Protein AF-A0AAV0WJJ7-F1 (afdb_monomer)

Radius of gyration: 44.31 Å; Cα contacts (8 Å, |Δi|>4): 10; chains: 1; bounding box: 88×54×139 Å

Solvent-accessible surface area (backbone atoms only — not comparable to full-atom values): 9069 Å² total; per-residue (Å²): 137,91,83,83,89,85,88,83,88,81,84,82,92,77,86,81,92,71,95,78,68,85,64,61,61,53,56,56,49,50,53,55,48,53,52,49,50,52,49,51,50,50,51,49,54,49,51,53,57,52,68,68,51,69,77,79,46,76,64,52,55,51,50,51,52,52,53,54,54,48,72,73,42,56,73,70,58,30,54,55,50,52,48,53,52,50,52,53,53,50,33,48,76,72,67,69,62,52,97,83,69,76,87,82,78,83,75,76,74,63,91,81,60,80,82,75,81,80,78,80,83,80,84,79,85,83,85,80,86,83,84,81,90,131

Organism: NCBI:txid13131

pLDDT: mean 73.52, std 21.14, range [35.41, 97.62]

Sequence (134 aa):
MNFKKNLILFLPCLITNSSLTKNNDRKRKNYSQEMNNKADEVLTLVGEKLKFSNPEDTHDVTGKNIAGKLRTLDPMMRIYAEKIINDALFESQLGTLNKYARIEIPQIPDQNAPKSAVNYNSITSEKNTHSTKR

Secondary structure (DSSP, 8-state):
---------------------TTHHHHHHHHHHHHHHHHHHHHHHHHHHHHTS-PPPHHHHHHHHHHHHHHHS-HHHHHHHHHHHHHHHHHHHTT---TT-----PPPPPTTS-------TT------------

Structure (mmCIF, N/CA/C/O backbone):
data_AF-A0AAV0WJJ7-F1
#
_entry.id   AF-A0AAV0WJJ7-F1
#
loop_
_atom_site.group_PDB
_atom_site.id
_atom_site.type_symbol
_atom_site.label_atom_id
_atom_site.label_alt_id
_atom_site.label_comp_id
_atom_site.label_asym_id
_atom_site.label_entity_id
_atom_site.label_seq_id
_atom_site.pdbx_PDB_ins_code
_atom_site.Cartn_x
_atom_site.Cartn_y
_atom_site.Cartn_z
_atom_site.occupancy
_atom_site.B_iso_or_equiv
_atom_site.auth_seq_id
_atom_site.auth_comp_id
_atom_site.auth_asym_id
_atom_site.auth_atom_id
_atom_site.pdbx_PDB_model_num
ATOM 1 N N . MET A 1 1 ? -40.596 -39.106 84.496 1.00 39.53 1 MET A N 1
ATOM 2 C CA . MET A 1 1 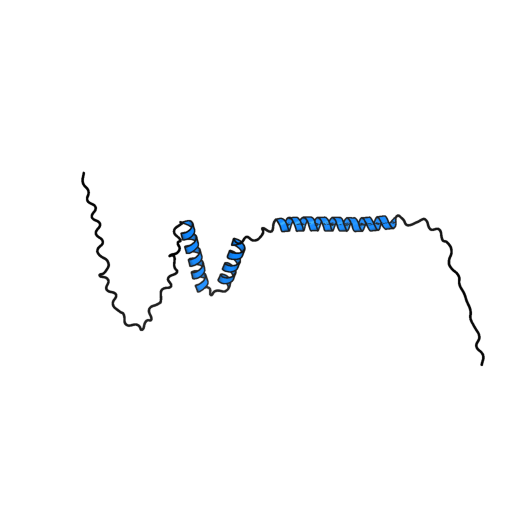? -39.721 -37.975 84.116 1.00 39.53 1 MET A CA 1
ATOM 3 C C . MET A 1 1 ? -40.600 -36.792 83.736 1.00 39.53 1 MET A C 1
ATOM 5 O O . MET A 1 1 ? -41.511 -36.954 82.940 1.00 39.53 1 MET A O 1
ATOM 9 N N . ASN A 1 2 ? -40.387 -35.653 84.397 1.00 37.41 2 ASN A N 1
ATOM 10 C CA . ASN A 1 2 ? -41.020 -34.357 84.131 1.00 37.41 2 ASN A CA 1
ATOM 11 C C . ASN A 1 2 ? -40.369 -33.673 82.917 1.00 37.41 2 ASN A C 1
ATOM 13 O O . ASN A 1 2 ? -39.163 -33.815 82.780 1.00 37.41 2 ASN A O 1
ATOM 17 N N . PHE A 1 3 ? -41.148 -32.907 82.137 1.00 39.41 3 PHE A N 1
ATOM 18 C CA . PHE A 1 3 ? -40.858 -31.582 81.523 1.00 39.41 3 PHE A CA 1
ATOM 19 C C . PHE A 1 3 ? -41.978 -31.296 80.491 1.00 39.41 3 PHE A C 1
ATOM 21 O O . PHE A 1 3 ? -41.998 -31.891 79.426 1.00 39.41 3 PHE A O 1
ATOM 28 N N . LYS A 1 4 ? -43.118 -30.676 80.834 1.00 42.25 4 LYS A N 1
ATOM 29 C CA . LYS A 1 4 ? -43.424 -29.230 80.949 1.00 42.25 4 LYS A CA 1
ATOM 30 C C . LYS A 1 4 ? -42.932 -28.339 79.7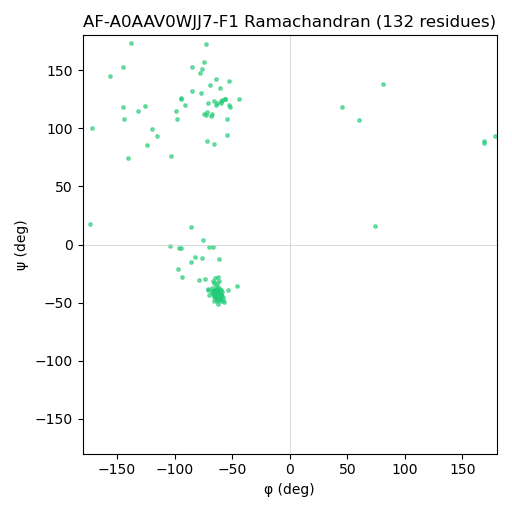84 1.00 42.25 4 LYS A C 1
ATOM 32 O O . LYS A 1 4 ? -41.742 -28.070 79.718 1.00 42.25 4 LYS A O 1
ATOM 37 N N . LYS A 1 5 ? -43.931 -27.713 79.115 1.00 47.22 5 LYS A N 1
ATOM 38 C CA . LYS A 1 5 ? -43.998 -26.303 78.629 1.00 47.22 5 LYS A CA 1
ATOM 39 C C . LYS A 1 5 ? -43.266 -26.010 77.294 1.00 47.22 5 LYS A C 1
ATOM 41 O O . LYS A 1 5 ? -42.173 -26.502 77.102 1.00 47.22 5 LYS A O 1
ATOM 46 N N . ASN A 1 6 ? -43.759 -25.234 76.319 1.00 42.12 6 ASN A N 1
ATOM 47 C CA . ASN A 1 6 ? -44.725 -24.128 76.300 1.00 42.12 6 ASN A CA 1
ATOM 48 C C . ASN A 1 6 ? -45.379 -23.960 74.910 1.00 42.12 6 ASN A C 1
ATOM 50 O O . ASN A 1 6 ? -44.725 -24.086 73.880 1.00 42.12 6 ASN A O 1
ATOM 54 N N . LEU A 1 7 ? -46.653 -23.570 74.938 1.00 44.75 7 LEU A N 1
ATOM 55 C CA . LEU A 1 7 ? -47.478 -23.047 73.852 1.00 44.75 7 LEU A CA 1
ATOM 56 C C . LEU A 1 7 ? -47.421 -21.512 73.894 1.00 44.75 7 LEU A C 1
ATOM 58 O O . LEU A 1 7 ? -47.772 -20.973 74.939 1.00 44.75 7 LEU A O 1
ATOM 62 N N . ILE A 1 8 ? -47.075 -20.820 72.801 1.00 47.16 8 ILE A N 1
ATOM 63 C CA . ILE A 1 8 ? -47.541 -19.442 72.543 1.00 47.16 8 ILE A CA 1
ATOM 64 C C . ILE A 1 8 ? -47.787 -19.269 71.035 1.00 47.16 8 ILE A C 1
ATOM 66 O O . ILE A 1 8 ? -46.860 -19.198 70.232 1.00 47.16 8 ILE A O 1
ATOM 70 N N . LEU A 1 9 ? -49.073 -19.201 70.688 1.00 42.28 9 LEU A N 1
ATOM 71 C CA . LEU A 1 9 ? -49.622 -18.641 69.455 1.00 42.28 9 LEU A CA 1
ATOM 72 C C . LEU A 1 9 ? -49.442 -17.115 69.461 1.00 42.28 9 LEU A C 1
ATOM 74 O O . LEU A 1 9 ? -49.780 -16.483 70.458 1.00 42.28 9 LEU A O 1
ATOM 78 N N . PHE A 1 10 ? -49.034 -16.518 68.340 1.00 41.00 10 PHE A N 1
ATOM 79 C CA . PHE A 1 10 ? -49.335 -15.111 68.054 1.00 41.00 10 PHE A CA 1
ATOM 80 C C . PHE A 1 10 ? -49.879 -14.963 66.629 1.00 41.00 10 PHE A C 1
ATOM 82 O O . PHE A 1 10 ? -49.209 -15.262 65.643 1.00 41.00 10 PHE A O 1
ATOM 89 N N . LEU A 1 11 ? -51.142 -14.539 66.584 1.00 42.03 11 LEU A N 1
ATOM 90 C CA . LEU A 1 11 ? -51.926 -14.106 65.428 1.00 42.03 11 LEU A CA 1
ATOM 91 C C . LEU A 1 11 ? -51.463 -12.706 64.925 1.00 42.03 11 LEU A C 1
ATOM 93 O O . LEU A 1 11 ? -50.627 -12.074 65.572 1.00 42.03 11 LEU A O 1
ATOM 97 N N . PRO A 1 12 ? -51.971 -12.224 63.770 1.00 49.00 12 PRO A N 1
ATOM 98 C CA . PRO A 1 12 ? -51.300 -11.286 62.873 1.00 49.00 12 PRO A CA 1
ATOM 99 C C . PRO A 1 12 ? -51.471 -9.812 63.263 1.00 49.00 12 PRO A C 1
ATOM 101 O O . PRO A 1 12 ? -52.476 -9.404 63.842 1.00 49.00 12 PRO A O 1
ATOM 104 N N . CYS A 1 13 ? -50.491 -8.997 62.869 1.00 35.41 13 CYS A N 1
ATOM 105 C CA . CYS A 1 13 ? -50.529 -7.546 63.005 1.00 35.41 13 CYS A CA 1
ATOM 106 C C . CYS A 1 13 ? -51.515 -6.939 61.989 1.00 35.41 13 CYS A C 1
ATOM 108 O O . CYS A 1 13 ? -51.282 -6.973 60.780 1.00 35.41 13 CYS A O 1
ATOM 110 N N . LEU A 1 14 ? -52.619 -6.391 62.498 1.00 41.62 14 LEU A N 1
ATOM 111 C CA . LEU A 1 14 ? -53.530 -5.499 61.786 1.00 41.62 14 LEU A CA 1
ATOM 112 C C . LEU A 1 14 ? -53.013 -4.052 61.870 1.00 41.62 14 LEU A C 1
ATOM 114 O O . LEU A 1 14 ? -52.739 -3.554 62.955 1.00 41.62 14 LEU A O 1
ATOM 118 N N . ILE A 1 15 ? -52.998 -3.397 60.705 1.00 47.59 15 ILE A N 1
ATOM 119 C CA . ILE A 1 15 ? -53.230 -1.961 60.462 1.00 47.59 15 ILE A CA 1
ATOM 120 C C . ILE A 1 15 ? -52.271 -0.975 61.153 1.00 47.59 15 ILE A C 1
ATOM 122 O O . ILE A 1 15 ? -52.448 -0.597 62.307 1.00 47.59 15 ILE A O 1
ATOM 126 N N . THR A 1 16 ? -51.382 -0.375 60.355 1.00 42.22 16 THR A N 1
ATOM 127 C CA . THR A 1 16 ? -50.951 1.013 60.574 1.00 42.22 16 THR A CA 1
ATOM 128 C C . THR A 1 16 ? -51.161 1.834 59.304 1.00 42.22 16 THR A C 1
ATOM 130 O O . THR A 1 16 ? -50.625 1.551 58.234 1.00 42.22 16 THR A O 1
ATOM 133 N N . ASN A 1 17 ? -51.991 2.867 59.435 1.00 50.66 17 ASN A N 1
ATOM 134 C CA . ASN A 1 17 ? -52.065 3.971 58.492 1.00 50.66 17 ASN A CA 1
ATOM 135 C C . ASN A 1 17 ? -50.718 4.706 58.506 1.00 50.66 17 ASN A C 1
ATOM 137 O O . ASN A 1 17 ? -50.325 5.245 59.538 1.00 50.66 17 ASN A O 1
ATOM 141 N N . SER A 1 18 ? -50.026 4.768 57.372 1.00 48.69 18 SER A N 1
ATOM 142 C CA . SER A 1 18 ? -48.912 5.702 57.173 1.00 48.69 18 SER A CA 1
ATOM 143 C C . SER A 1 18 ? -48.951 6.273 55.757 1.00 48.69 18 SER A C 1
ATOM 145 O O . SER A 1 18 ? -48.185 5.954 54.851 1.00 48.69 18 SER A O 1
ATOM 147 N N . SER A 1 19 ? -49.893 7.186 55.557 1.00 49.69 19 SER A N 1
ATOM 148 C CA . SER A 1 19 ? -49.827 8.174 54.491 1.00 49.69 19 SER A CA 1
ATOM 149 C C . SER A 1 19 ? -48.650 9.117 54.758 1.00 49.69 19 SER A C 1
ATOM 151 O O . SER A 1 19 ? -48.864 10.128 55.407 1.00 49.69 19 SER A O 1
ATOM 153 N N . LEU A 1 20 ? -47.427 8.783 54.324 1.00 51.59 20 LEU A N 1
ATOM 154 C CA . LEU A 1 20 ? -46.267 9.693 54.219 1.00 51.59 20 LEU A CA 1
ATOM 155 C C . LEU A 1 20 ? -45.039 8.912 53.709 1.00 51.59 20 LEU A C 1
ATOM 157 O O . LEU A 1 20 ? -44.327 8.354 54.524 1.00 51.59 20 LEU A O 1
ATOM 161 N N . THR A 1 21 ? -44.775 8.889 52.393 1.00 50.56 21 THR A N 1
ATOM 162 C CA . THR A 1 21 ? -43.415 8.715 51.793 1.00 50.56 21 THR A CA 1
ATOM 163 C C . THR A 1 21 ? -43.371 8.879 50.256 1.00 50.56 21 THR A C 1
ATOM 165 O O . THR A 1 21 ? -42.373 8.549 49.633 1.00 50.56 21 THR A O 1
ATOM 168 N N . LYS A 1 22 ? -44.363 9.478 49.577 1.00 49.59 22 LYS A N 1
ATOM 169 C CA . LYS A 1 22 ? -44.319 9.630 48.095 1.00 49.59 22 LYS A CA 1
ATOM 170 C C . LYS A 1 22 ? -43.271 10.630 47.555 1.00 49.59 22 LYS A C 1
ATOM 172 O O . LYS A 1 22 ? -43.146 10.788 46.341 1.00 49.59 22 LYS A O 1
ATOM 177 N N . ASN A 1 23 ? -42.521 11.312 48.426 1.00 53.56 23 ASN A N 1
ATOM 178 C CA . ASN A 1 23 ? -41.580 12.370 48.035 1.00 53.56 23 ASN A CA 1
ATOM 179 C C . ASN A 1 23 ? -40.140 11.867 47.817 1.00 53.56 23 ASN A C 1
ATOM 181 O O . ASN A 1 23 ? -39.423 12.428 46.988 1.00 53.56 23 ASN A O 1
ATOM 185 N N . ASN A 1 24 ? -39.727 10.785 48.488 1.00 54.19 24 ASN A N 1
ATOM 186 C CA . ASN A 1 24 ? -38.359 10.259 48.374 1.00 54.19 24 ASN A CA 1
ATOM 187 C C . ASN A 1 24 ? -38.144 9.435 47.092 1.00 54.19 24 ASN A C 1
ATOM 189 O O . ASN A 1 24 ? -37.063 9.493 46.504 1.00 54.19 24 ASN A O 1
ATOM 193 N N . ASP A 1 25 ? -39.187 8.772 46.585 1.00 55.72 25 ASP A N 1
ATOM 194 C CA . ASP A 1 25 ? -39.128 8.028 45.317 1.00 55.72 25 ASP A CA 1
ATOM 195 C C . ASP A 1 25 ? -38.918 8.943 44.105 1.00 55.72 25 ASP A C 1
ATOM 197 O O . ASP A 1 25 ? -38.224 8.582 43.154 1.00 55.72 25 ASP A O 1
ATOM 201 N N . ARG A 1 26 ? -39.468 10.164 44.152 1.00 57.47 26 ARG A N 1
ATOM 202 C CA . ARG A 1 26 ? -39.276 11.175 43.100 1.00 57.47 26 ARG A CA 1
ATOM 203 C C . ARG A 1 26 ? -37.827 11.653 43.055 1.00 57.47 26 ARG A C 1
ATOM 205 O O . ARG A 1 26 ? -37.248 11.744 41.981 1.00 57.47 26 ARG A O 1
ATOM 212 N N . LYS A 1 27 ? -37.209 11.880 44.220 1.00 56.47 27 LYS A N 1
ATOM 213 C CA . LYS A 1 27 ? -35.811 12.327 44.318 1.00 56.47 27 LYS A CA 1
ATOM 214 C C . LYS A 1 27 ? -34.833 11.269 43.787 1.00 56.47 27 LYS A C 1
ATOM 216 O O . LYS A 1 27 ? -33.888 11.610 43.082 1.00 56.47 27 LYS A O 1
ATOM 221 N N . ARG A 1 28 ? -35.102 9.985 44.062 1.00 58.81 28 ARG A N 1
ATOM 222 C CA . ARG A 1 28 ? -34.303 8.849 43.567 1.00 58.81 28 ARG A CA 1
ATOM 223 C C . ARG A 1 28 ? -34.484 8.611 42.060 1.00 58.81 28 ARG A C 1
ATOM 225 O O . ARG A 1 28 ? -33.500 8.340 41.376 1.00 58.81 28 ARG A O 1
ATOM 232 N N . LYS A 1 29 ? -35.704 8.780 41.530 1.00 61.50 29 LYS A N 1
ATOM 233 C CA . LYS A 1 29 ? -35.968 8.754 40.078 1.00 61.50 29 LYS A CA 1
ATOM 234 C C . LYS A 1 29 ? -35.240 9.874 39.333 1.00 61.50 29 LYS A C 1
ATOM 236 O O . LYS A 1 29 ? -34.630 9.604 38.308 1.00 61.50 29 LYS A O 1
ATOM 241 N N . ASN A 1 30 ? -35.238 11.089 39.876 1.00 67.44 30 ASN A N 1
ATOM 242 C CA . ASN A 1 30 ? -34.619 12.243 39.218 1.00 67.44 30 ASN A CA 1
ATOM 243 C C . ASN A 1 30 ? -33.091 12.110 39.104 1.00 67.44 30 ASN A C 1
ATOM 245 O O . ASN A 1 30 ? -32.536 12.411 38.054 1.00 67.44 30 ASN A O 1
ATOM 249 N N . TYR A 1 31 ? -32.418 11.601 40.142 1.00 72.38 31 TYR A N 1
ATOM 250 C CA . TYR A 1 31 ? -30.969 11.360 40.098 1.00 72.38 31 TYR A CA 1
ATOM 251 C C . TYR A 1 31 ? -30.592 10.265 39.093 1.00 72.38 31 TYR A C 1
ATOM 253 O O . TYR A 1 31 ? -29.646 10.412 38.325 1.00 72.38 31 TYR A O 1
ATOM 261 N N . SER A 1 32 ? -31.369 9.176 39.059 1.00 74.75 32 SER A N 1
ATOM 262 C CA . SER A 1 32 ? -31.204 8.128 38.047 1.00 74.75 32 SER A CA 1
ATOM 263 C C . SER A 1 32 ? -31.391 8.678 36.634 1.00 74.75 32 SER A C 1
ATOM 265 O O . SER A 1 32 ? -30.661 8.288 35.732 1.00 74.75 32 SER A O 1
ATOM 267 N N . GLN A 1 33 ? -32.350 9.581 36.440 1.00 79.38 33 GLN A N 1
ATOM 268 C CA . GLN A 1 33 ? -32.634 10.179 35.143 1.00 79.38 33 GLN A CA 1
ATOM 269 C C . GLN A 1 33 ? -31.534 11.150 34.701 1.00 79.38 33 GLN A C 1
ATOM 271 O O . GLN A 1 33 ? -31.134 11.121 33.546 1.00 79.38 33 GLN A O 1
ATOM 276 N N . GLU A 1 34 ? -30.975 11.941 35.617 1.00 80.25 34 GLU A N 1
ATOM 277 C CA . GLU A 1 34 ? -29.829 12.808 35.323 1.00 80.25 34 GLU A CA 1
ATOM 278 C C . GLU A 1 34 ? -28.582 12.004 34.922 1.00 80.25 34 GLU A C 1
ATOM 280 O O . GLU A 1 34 ? -27.872 12.382 33.993 1.00 80.25 34 GLU A O 1
ATOM 285 N N . MET A 1 35 ? -28.330 10.867 35.578 1.00 78.50 35 MET A N 1
ATOM 286 C CA . MET A 1 35 ? -27.233 9.971 35.200 1.00 78.50 35 MET A CA 1
ATOM 287 C C . MET A 1 35 ? -27.461 9.307 33.841 1.00 78.50 35 MET A C 1
ATOM 289 O O . MET A 1 35 ? -26.515 9.188 33.067 1.00 78.50 35 MET A O 1
ATOM 293 N N . ASN A 1 36 ? -28.703 8.933 33.523 1.00 82.94 36 ASN A N 1
ATOM 294 C CA . ASN A 1 36 ? -29.051 8.416 32.200 1.00 82.94 36 ASN A CA 1
ATOM 295 C C . ASN A 1 36 ? -28.865 9.484 31.114 1.00 82.94 36 ASN A C 1
ATOM 297 O O . ASN A 1 36 ? -28.313 9.179 30.068 1.00 82.94 36 ASN A O 1
ATOM 301 N N . ASN A 1 37 ? -29.221 10.744 31.386 1.00 87.00 37 ASN A N 1
ATOM 302 C CA . ASN A 1 37 ? -29.005 11.845 30.443 1.00 87.00 37 ASN A CA 1
ATOM 303 C C . ASN A 1 37 ? -27.510 12.081 30.172 1.00 87.00 37 ASN A C 1
ATOM 305 O O . ASN A 1 37 ? -27.119 12.295 29.029 1.00 87.00 37 ASN A O 1
ATOM 309 N N . LYS A 1 38 ? -26.665 12.001 31.210 1.00 90.94 38 LYS A N 1
ATOM 310 C CA . LYS A 1 38 ? -25.200 12.090 31.063 1.00 90.94 38 LYS A CA 1
ATOM 311 C C . LYS A 1 38 ? -24.639 10.904 30.280 1.00 90.94 38 LYS A C 1
ATOM 313 O O . LYS A 1 38 ? -23.733 11.074 29.472 1.00 90.94 38 LYS A O 1
ATOM 318 N N . ALA A 1 39 ? -25.168 9.703 30.509 1.00 91.94 39 ALA A N 1
ATOM 319 C CA . ALA A 1 39 ? -24.789 8.526 29.739 1.00 91.94 39 ALA A CA 1
ATOM 320 C C . ALA A 1 39 ? -25.195 8.668 28.263 1.00 91.94 39 ALA A C 1
ATOM 322 O O . ALA A 1 39 ? -24.372 8.401 27.394 1.00 91.94 39 ALA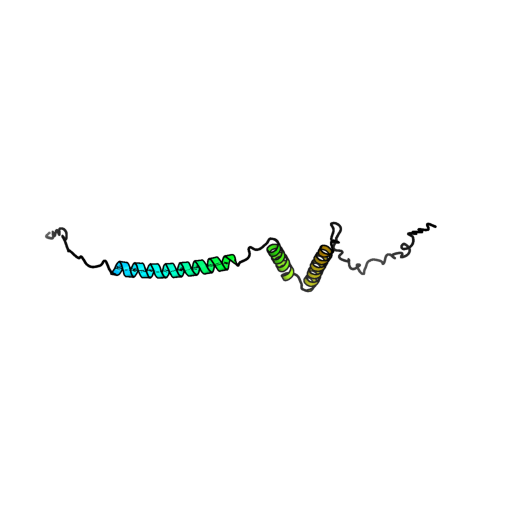 A O 1
ATOM 323 N N . ASP A 1 40 ? -26.404 9.155 27.977 1.00 92.12 40 ASP A N 1
ATOM 324 C CA . ASP A 1 40 ? -26.888 9.413 26.615 1.00 92.12 40 ASP A CA 1
ATOM 325 C C . ASP A 1 40 ? -26.066 10.489 25.898 1.00 92.12 40 ASP A C 1
ATOM 327 O O . ASP A 1 40 ? -25.763 10.347 24.714 1.00 92.12 40 ASP A O 1
ATOM 331 N N . GLU A 1 41 ? -25.638 11.537 26.604 1.00 93.06 41 GLU A N 1
ATOM 332 C CA . GLU A 1 41 ? -24.728 12.553 26.069 1.00 93.06 41 GLU A CA 1
ATOM 333 C C . GLU A 1 41 ? -23.379 11.935 25.671 1.00 93.06 41 GLU A C 1
ATOM 335 O O . GLU A 1 41 ? -22.898 12.136 24.554 1.00 93.06 41 GLU A O 1
ATOM 340 N N . VAL A 1 42 ? -22.795 11.107 26.544 1.00 94.31 42 VAL A N 1
ATOM 341 C CA . VAL A 1 42 ? -21.548 10.387 26.247 1.00 94.31 42 VAL A CA 1
ATOM 342 C C . VAL A 1 42 ? -21.736 9.422 25.077 1.00 94.31 42 VAL A C 1
ATOM 344 O O . VAL A 1 42 ? -20.887 9.373 24.189 1.00 94.31 42 VAL A O 1
ATOM 347 N N . LEU A 1 43 ? -22.842 8.677 25.033 1.00 93.19 43 LEU A N 1
ATOM 348 C CA . LEU A 1 43 ? -23.155 7.766 23.930 1.00 93.19 43 LEU A CA 1
ATOM 349 C C . LEU A 1 43 ? -23.326 8.519 22.609 1.00 93.19 43 LEU A C 1
ATOM 351 O O . LEU A 1 43 ? -22.874 8.035 21.571 1.00 93.19 43 LEU A O 1
ATOM 355 N N . THR A 1 44 ? -23.911 9.715 22.649 1.00 91.75 44 THR A N 1
ATOM 356 C CA . THR A 1 44 ? -24.054 10.590 21.481 1.00 91.75 44 THR A CA 1
ATOM 357 C C . THR A 1 44 ? -22.688 11.065 20.992 1.00 91.75 44 THR A C 1
ATOM 359 O O . THR A 1 44 ? -22.370 10.884 19.819 1.00 91.75 44 THR A O 1
ATOM 362 N N . LEU A 1 45 ? -21.829 11.559 21.890 1.00 91.00 45 LEU A N 1
ATOM 363 C CA . LEU A 1 45 ? -20.464 11.991 21.564 1.00 91.00 45 LEU A CA 1
ATOM 364 C C . LEU A 1 45 ? -19.595 10.847 21.020 1.00 91.00 45 LEU A C 1
ATOM 366 O O . LEU A 1 45 ? -18.841 11.030 20.062 1.00 91.00 45 LEU A O 1
ATOM 370 N N . VAL A 1 46 ? -19.699 9.651 21.607 1.00 88.69 46 VAL A N 1
ATOM 371 C CA . VAL A 1 46 ? -19.006 8.449 21.121 1.00 88.69 46 VAL A CA 1
ATOM 372 C C . VAL A 1 46 ? -19.545 8.052 19.749 1.00 88.69 46 VAL A C 1
ATOM 374 O O . VAL A 1 46 ? -18.757 7.800 18.841 1.00 88.69 46 VAL A O 1
ATOM 377 N N . GLY A 1 47 ? -20.866 8.053 19.564 1.00 86.25 47 GLY A N 1
ATOM 378 C CA . GLY A 1 47 ? -21.506 7.768 18.283 1.00 86.25 47 GLY A CA 1
ATOM 379 C C . GLY A 1 47 ? -21.078 8.739 17.183 1.00 86.25 47 GLY A C 1
ATOM 380 O O . GLY A 1 47 ? -20.766 8.311 16.075 1.00 86.25 47 GLY A O 1
ATOM 381 N N . GLU A 1 48 ? -20.998 10.035 17.481 1.00 84.69 48 GLU A N 1
ATOM 382 C CA . GLU A 1 48 ? -20.481 11.048 16.559 1.00 84.69 48 GLU A CA 1
ATOM 383 C C . GLU A 1 48 ? -19.005 10.818 16.239 1.00 84.69 48 GLU A C 1
ATOM 385 O O . GLU A 1 48 ? -18.633 10.779 15.069 1.00 84.69 48 GLU A O 1
ATOM 390 N N . LYS A 1 49 ? -18.165 10.565 17.246 1.00 82.56 49 LYS A N 1
ATOM 391 C CA . LYS A 1 49 ? -16.736 10.306 17.033 1.00 82.56 49 LYS A CA 1
ATOM 392 C C . LYS A 1 49 ? -16.470 9.048 16.205 1.00 82.56 49 LYS A C 1
ATOM 394 O O . LYS 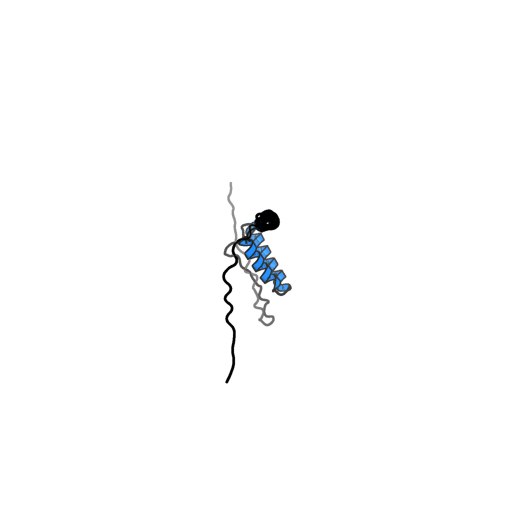A 1 49 ? -15.527 9.028 15.419 1.00 82.56 49 LYS A O 1
ATOM 399 N N . LEU A 1 50 ? -17.313 8.027 16.340 1.00 78.88 50 LEU A N 1
ATOM 400 C CA . LEU A 1 50 ? -17.238 6.807 15.538 1.00 78.88 50 LEU A CA 1
ATOM 401 C C . LEU A 1 50 ? -17.716 7.022 14.096 1.00 78.88 50 LEU A C 1
ATOM 403 O O . LEU A 1 50 ? -17.170 6.394 13.198 1.00 78.88 50 LEU A O 1
ATOM 407 N N . LYS A 1 51 ? -18.651 7.947 13.840 1.00 72.75 51 LYS A N 1
ATOM 408 C CA . LYS A 1 51 ? -19.027 8.340 12.466 1.00 72.75 51 LYS A CA 1
ATOM 409 C C . LYS A 1 51 ? -17.882 9.026 11.713 1.00 72.75 51 LYS A C 1
ATOM 411 O O . LYS A 1 51 ? -17.819 8.911 10.496 1.00 72.75 51 LYS A O 1
ATOM 416 N N . PHE A 1 52 ? -16.981 9.713 12.421 1.00 63.00 52 PHE A N 1
ATOM 417 C CA . PHE A 1 52 ? -15.769 10.305 11.835 1.00 63.00 52 PHE A CA 1
ATOM 418 C C . PHE A 1 52 ? -14.612 9.312 11.676 1.00 63.00 52 PHE A C 1
ATOM 420 O O . PHE A 1 52 ? -13.618 9.635 11.025 1.00 63.00 52 PHE A O 1
ATOM 427 N N . SER A 1 53 ? -14.714 8.109 12.251 1.00 64.88 53 SER A N 1
ATOM 428 C CA . SER A 1 53 ? -13.811 7.017 11.905 1.00 64.88 53 SER A CA 1
ATOM 429 C C . SER A 1 53 ? -14.200 6.547 10.511 1.00 64.88 53 SER A C 1
ATOM 431 O O . SER A 1 53 ? -15.066 5.685 10.374 1.00 64.88 53 SER A O 1
ATOM 433 N N . ASN A 1 54 ? -13.601 7.158 9.485 1.00 69.06 54 ASN A N 1
ATOM 434 C CA . ASN A 1 54 ? -13.776 6.741 8.098 1.00 69.06 54 ASN A CA 1
ATOM 435 C C . ASN A 1 54 ? -13.695 5.208 8.031 1.00 69.06 54 ASN A C 1
ATOM 437 O O . ASN A 1 54 ? -12.728 4.644 8.557 1.00 69.06 54 ASN A O 1
ATOM 441 N N . PRO A 1 55 ? -14.707 4.527 7.462 1.00 72.62 55 PRO A N 1
ATOM 442 C CA . PRO A 1 55 ? -14.604 3.096 7.246 1.00 72.62 55 PRO A CA 1
ATOM 443 C C . PRO A 1 55 ? -13.352 2.866 6.403 1.00 72.62 55 PRO A C 1
ATOM 445 O O . PRO A 1 55 ? -13.198 3.512 5.369 1.00 72.62 55 PRO A O 1
ATOM 448 N N . GLU A 1 56 ? -12.442 2.016 6.885 1.00 78.38 56 GLU A N 1
ATOM 449 C CA . GLU A 1 56 ? -11.231 1.677 6.135 1.00 78.38 56 GLU A CA 1
ATOM 450 C C . GLU A 1 56 ? -11.634 1.227 4.735 1.00 78.38 56 GLU A C 1
ATOM 452 O O . GLU A 1 56 ? -12.386 0.260 4.581 1.00 78.38 56 GLU A O 1
ATOM 457 N N . ASP A 1 57 ? -11.143 1.934 3.721 1.00 85.06 57 ASP A N 1
ATOM 458 C CA . ASP A 1 57 ? -11.340 1.497 2.352 1.00 85.06 57 ASP A CA 1
ATOM 459 C C . ASP A 1 57 ? -10.418 0.299 2.077 1.00 85.06 57 ASP A C 1
ATOM 461 O O . ASP A 1 57 ? -9.376 0.085 2.702 1.00 85.06 57 ASP A O 1
ATOM 465 N N . THR A 1 58 ? -10.785 -0.494 1.084 1.00 87.06 58 THR A N 1
ATOM 466 C CA . THR A 1 58 ? -9.969 -1.547 0.480 1.00 87.06 58 THR A CA 1
ATOM 467 C C . THR A 1 58 ? -8.531 -1.093 0.182 1.00 87.06 58 THR A C 1
ATOM 469 O O . THR A 1 58 ? -7.578 -1.861 0.376 1.00 87.06 58 THR A O 1
ATOM 472 N N . HIS A 1 59 ? -8.348 0.168 -0.218 1.00 88.94 59 HIS A N 1
ATOM 473 C CA . HIS A 1 59 ? -7.040 0.785 -0.430 1.00 88.94 59 HIS A CA 1
ATOM 474 C C . HIS A 1 59 ? -6.257 0.969 0.880 1.00 88.94 59 HIS A C 1
ATOM 476 O O . HIS A 1 59 ? -5.061 0.673 0.914 1.00 88.94 59 HIS A O 1
ATOM 482 N N . ASP A 1 60 ? -6.919 1.361 1.973 1.00 92.19 60 ASP A N 1
ATOM 483 C CA . ASP A 1 60 ? -6.291 1.518 3.291 1.00 92.19 60 ASP A CA 1
ATOM 484 C C . ASP A 1 60 ? -5.811 0.174 3.837 1.00 92.19 60 ASP A C 1
ATOM 486 O O . ASP A 1 60 ? -4.686 0.057 4.329 1.00 92.19 60 ASP A O 1
ATOM 490 N N . VAL A 1 61 ? -6.633 -0.870 3.695 1.00 93.88 61 VAL A N 1
ATOM 491 C CA . VAL A 1 61 ? -6.276 -2.241 4.092 1.00 93.88 61 VAL A CA 1
ATOM 492 C C . VAL A 1 61 ? -5.054 -2.725 3.307 1.00 93.88 61 VAL A C 1
ATOM 494 O O . VAL A 1 61 ? -4.109 -3.282 3.878 1.00 93.88 61 VAL A O 1
ATOM 497 N N . THR A 1 62 ? -5.030 -2.465 1.998 1.00 94.31 62 THR A N 1
ATOM 498 C CA . THR A 1 62 ? -3.902 -2.818 1.126 1.00 94.31 62 THR A CA 1
ATOM 499 C C . THR A 1 62 ? -2.635 -2.065 1.532 1.00 94.31 62 THR A C 1
ATOM 501 O O . THR A 1 62 ? -1.582 -2.683 1.716 1.00 94.31 62 THR A O 1
ATOM 504 N N . GLY A 1 63 ? -2.737 -0.752 1.757 1.00 95.06 63 GLY A N 1
ATOM 505 C CA . GLY A 1 63 ? -1.628 0.087 2.206 1.00 95.06 63 GLY A CA 1
ATOM 506 C C . GLY A 1 63 ? -1.064 -0.363 3.554 1.00 95.06 63 GLY A C 1
ATOM 507 O O . GLY A 1 63 ? 0.152 -0.495 3.704 1.00 95.06 63 GLY A O 1
ATOM 508 N N . LYS A 1 64 ? -1.931 -0.698 4.518 1.00 95.81 64 LYS A N 1
ATOM 509 C CA . LYS A 1 64 ? -1.527 -1.234 5.828 1.00 95.81 64 LYS A CA 1
ATOM 510 C C . LYS A 1 64 ? -0.775 -2.555 5.708 1.00 95.81 64 LYS A C 1
ATOM 512 O O . LYS A 1 64 ? 0.249 -2.724 6.371 1.00 95.81 64 LYS A O 1
ATOM 517 N N . ASN A 1 65 ? -1.239 -3.465 4.853 1.00 95.88 65 ASN A N 1
ATOM 518 C CA . ASN A 1 65 ? -0.572 -4.743 4.607 1.00 95.88 65 ASN A CA 1
ATOM 519 C C . ASN A 1 65 ? 0.824 -4.546 3.990 1.00 95.88 65 ASN A C 1
ATOM 521 O O . ASN A 1 65 ? 1.808 -5.096 4.487 1.00 95.88 65 ASN A O 1
ATOM 525 N N . ILE A 1 66 ? 0.931 -3.713 2.949 1.00 97.12 66 ILE A N 1
ATOM 526 C CA . ILE A 1 66 ? 2.215 -3.387 2.308 1.00 97.12 66 ILE A CA 1
ATOM 527 C C . ILE A 1 66 ? 3.172 -2.756 3.327 1.00 97.12 66 ILE A C 1
ATOM 529 O O . ILE A 1 66 ? 4.298 -3.227 3.480 1.00 97.12 66 ILE A O 1
ATOM 533 N N . ALA A 1 67 ? 2.713 -1.764 4.094 1.00 97.38 67 ALA A N 1
ATOM 534 C CA . ALA A 1 67 ? 3.513 -1.125 5.136 1.00 97.38 67 ALA A CA 1
ATOM 535 C C . ALA A 1 67 ? 3.963 -2.120 6.219 1.00 97.38 67 ALA A C 1
ATOM 537 O O . ALA A 1 67 ? 5.095 -2.051 6.694 1.00 97.38 67 ALA A O 1
ATOM 538 N N . GLY A 1 68 ? 3.101 -3.066 6.603 1.00 97.62 68 GLY A N 1
ATOM 539 C CA . GLY A 1 68 ? 3.452 -4.163 7.505 1.00 97.62 68 GLY A CA 1
ATOM 540 C C . GLY A 1 68 ? 4.620 -4.995 6.975 1.00 97.62 68 GLY A C 1
ATOM 541 O O . GLY A 1 68 ? 5.605 -5.185 7.686 1.00 97.62 68 GLY A O 1
ATOM 542 N N . LYS A 1 69 ? 4.557 -5.413 5.706 1.00 97.38 69 LYS A N 1
ATOM 543 C CA . LYS A 1 69 ? 5.625 -6.191 5.055 1.00 97.38 69 LYS A CA 1
ATOM 544 C C . LYS A 1 69 ? 6.929 -5.404 4.952 1.00 97.38 69 LYS A C 1
ATOM 546 O O . LYS A 1 69 ? 7.981 -5.927 5.315 1.00 97.38 69 LYS A O 1
ATOM 551 N N . LEU A 1 70 ? 6.870 -4.136 4.543 1.00 97.19 70 LEU A N 1
ATOM 552 C CA . LEU A 1 70 ? 8.058 -3.283 4.436 1.00 97.19 70 LEU A CA 1
ATOM 553 C C . LEU A 1 70 ? 8.782 -3.139 5.781 1.00 97.19 70 LEU A C 1
ATOM 555 O O . LEU A 1 70 ? 10.006 -3.240 5.827 1.00 97.19 70 LEU A O 1
ATOM 559 N N . ARG A 1 71 ? 8.044 -2.993 6.893 1.00 97.06 71 ARG A N 1
ATOM 560 C CA . ARG A 1 71 ? 8.626 -2.888 8.246 1.00 97.06 71 ARG A CA 1
ATOM 561 C C . ARG A 1 71 ? 9.406 -4.130 8.679 1.00 97.06 71 ARG A C 1
ATOM 563 O O . ARG A 1 71 ? 10.329 -3.992 9.476 1.00 97.06 71 ARG A O 1
ATOM 570 N N . THR A 1 72 ? 9.051 -5.308 8.167 1.00 97.19 72 THR A N 1
ATOM 571 C CA . THR A 1 72 ? 9.735 -6.572 8.492 1.00 97.19 72 THR A CA 1
ATOM 572 C C . THR A 1 72 ? 10.964 -6.861 7.631 1.00 97.19 72 THR A C 1
ATOM 574 O O . THR A 1 72 ? 11.758 -7.723 7.993 1.00 97.19 72 THR A O 1
ATOM 577 N N . LEU A 1 73 ? 11.136 -6.160 6.505 1.00 96.31 73 LEU A N 1
ATOM 578 C CA . LEU A 1 73 ? 12.271 -6.372 5.607 1.00 96.31 73 LEU A CA 1
ATOM 579 C C . LEU A 1 73 ? 13.563 -5.765 6.160 1.00 96.31 73 LEU A C 1
ATOM 581 O O . LEU A 1 73 ? 13.533 -4.731 6.841 1.00 96.31 73 LEU A O 1
ATOM 585 N N . ASP A 1 74 ? 14.683 -6.382 5.770 1.00 97.12 74 ASP A N 1
ATOM 586 C CA . ASP A 1 74 ? 16.025 -5.820 5.916 1.00 97.12 74 ASP A CA 1
ATOM 587 C C . ASP A 1 74 ? 16.084 -4.403 5.309 1.00 97.12 74 ASP A C 1
ATOM 589 O O . ASP A 1 74 ? 15.468 -4.174 4.259 1.00 97.12 74 ASP A O 1
ATOM 593 N N . PRO A 1 75 ? 16.795 -3.440 5.928 1.00 94.88 75 PRO A N 1
ATOM 594 C CA . PRO A 1 75 ? 16.815 -2.056 5.464 1.00 94.88 75 PRO A CA 1
ATOM 595 C C . PRO A 1 75 ? 17.194 -1.892 3.988 1.00 94.88 75 PRO A C 1
ATOM 597 O O . PRO A 1 75 ? 16.574 -1.086 3.296 1.00 94.88 75 PRO A O 1
ATOM 600 N N . MET A 1 76 ? 18.150 -2.674 3.476 1.00 94.06 76 MET A N 1
ATOM 601 C CA . MET A 1 76 ? 18.549 -2.574 2.068 1.00 94.06 76 MET A CA 1
ATOM 602 C C . MET A 1 76 ? 17.454 -3.103 1.144 1.00 94.06 76 MET A C 1
ATOM 604 O O . MET A 1 76 ? 17.111 -2.467 0.149 1.00 94.06 76 MET A O 1
ATOM 608 N N . MET A 1 77 ? 16.852 -4.240 1.496 1.00 95.31 77 MET A N 1
ATOM 609 C CA . MET A 1 77 ? 15.744 -4.820 0.731 1.00 95.31 77 MET A CA 1
ATOM 610 C C . MET A 1 77 ? 14.507 -3.921 0.740 1.00 95.31 77 MET A C 1
ATOM 612 O O . MET A 1 77 ? 13.813 -3.823 -0.271 1.00 95.31 77 MET A O 1
ATOM 616 N N . ARG A 1 78 ? 14.252 -3.230 1.855 1.00 97.38 78 ARG A N 1
ATOM 617 C CA . ARG A 1 78 ? 13.167 -2.255 1.980 1.00 97.38 78 ARG A CA 1
ATOM 618 C C . ARG A 1 78 ? 13.326 -1.106 0.992 1.00 97.38 78 ARG A C 1
ATOM 620 O O . ARG A 1 78 ? 12.363 -0.801 0.300 1.00 97.38 78 ARG A O 1
ATOM 627 N N . ILE A 1 79 ? 14.526 -0.532 0.878 1.00 96.19 79 ILE A N 1
ATOM 628 C CA . ILE A 1 79 ? 14.807 0.557 -0.074 1.00 96.19 79 ILE A CA 1
ATOM 629 C C . ILE A 1 79 ? 14.501 0.105 -1.508 1.00 96.19 79 ILE A C 1
ATOM 631 O O . ILE A 1 79 ? 13.839 0.821 -2.260 1.00 96.19 79 ILE A O 1
ATOM 635 N N . TYR A 1 80 ? 14.930 -1.103 -1.887 1.00 95.19 80 TYR A N 1
ATOM 636 C CA . TYR A 1 80 ? 14.636 -1.640 -3.218 1.00 95.19 80 TYR A CA 1
ATOM 637 C C . TYR A 1 80 ? 13.139 -1.895 -3.429 1.00 95.19 80 TYR A C 1
ATOM 639 O O . TYR A 1 80 ? 12.608 -1.558 -4.485 1.00 95.19 80 TYR A O 1
ATOM 647 N N . ALA A 1 81 ? 12.443 -2.449 -2.433 1.00 96.88 81 ALA A N 1
ATOM 648 C CA . ALA A 1 81 ? 11.006 -2.697 -2.510 1.00 96.88 81 ALA A CA 1
ATOM 649 C C . ALA A 1 81 ? 10.199 -1.393 -2.638 1.00 96.88 81 ALA A C 1
ATOM 651 O O . ALA A 1 81 ? 9.313 -1.304 -3.486 1.00 96.88 81 ALA A O 1
ATOM 652 N N . GLU A 1 82 ? 10.531 -0.372 -1.846 1.00 96.25 82 GLU A N 1
ATOM 653 C CA . GLU A 1 82 ? 9.911 0.956 -1.921 1.00 96.25 82 GLU A CA 1
ATOM 654 C C . GLU A 1 82 ? 10.124 1.596 -3.295 1.00 96.25 82 GLU A C 1
ATOM 656 O O . GLU A 1 82 ? 9.173 2.099 -3.891 1.00 96.25 82 GLU A O 1
ATOM 661 N N . LYS A 1 83 ? 11.341 1.504 -3.847 1.00 95.81 83 LYS A N 1
ATOM 662 C CA . LYS A 1 83 ? 11.628 1.977 -5.206 1.00 95.81 83 LYS A CA 1
ATOM 663 C C . LYS A 1 83 ? 10.748 1.285 -6.249 1.00 95.81 83 LYS A C 1
ATOM 665 O O . LYS A 1 83 ? 10.149 1.967 -7.069 1.00 95.81 83 LYS A O 1
ATOM 670 N N . ILE A 1 84 ? 10.633 -0.045 -6.203 1.00 96.50 84 ILE A N 1
ATOM 671 C CA . ILE A 1 84 ? 9.812 -0.811 -7.158 1.00 96.50 84 ILE A CA 1
ATOM 672 C C . ILE A 1 84 ? 8.336 -0.403 -7.070 1.00 96.50 84 ILE A C 1
ATOM 674 O O . ILE A 1 84 ? 7.684 -0.247 -8.100 1.00 96.50 84 ILE A O 1
ATOM 678 N N . ILE A 1 85 ? 7.808 -0.218 -5.855 1.00 96.50 85 ILE A N 1
ATOM 679 C CA . ILE A 1 85 ? 6.427 0.239 -5.651 1.00 96.50 85 ILE A CA 1
ATOM 680 C C . ILE A 1 85 ? 6.231 1.627 -6.270 1.00 96.50 85 ILE A C 1
ATOM 682 O O . ILE A 1 85 ? 5.261 1.838 -6.995 1.00 96.50 85 ILE A O 1
ATOM 686 N N . ASN A 1 86 ? 7.159 2.554 -6.027 1.00 96.94 86 ASN A N 1
ATOM 687 C CA . ASN A 1 86 ? 7.088 3.908 -6.573 1.00 96.94 86 ASN A CA 1
ATOM 688 C C . ASN A 1 86 ? 7.177 3.918 -8.103 1.00 96.94 86 ASN A C 1
ATOM 690 O O . ASN A 1 86 ? 6.359 4.574 -8.741 1.00 96.94 86 ASN A O 1
ATOM 694 N N . ASP A 1 87 ? 8.110 3.161 -8.685 1.00 96.38 87 ASP A N 1
ATOM 695 C CA . ASP A 1 87 ? 8.268 3.043 -10.138 1.00 96.38 87 ASP A CA 1
ATOM 696 C C . ASP A 1 87 ? 6.978 2.481 -10.770 1.00 96.38 87 ASP A C 1
ATOM 698 O O . ASP A 1 87 ? 6.461 3.032 -11.740 1.00 96.38 87 ASP A O 1
ATOM 702 N N . ALA A 1 88 ? 6.382 1.439 -10.177 1.00 96.50 88 ALA A N 1
ATOM 703 C CA . ALA A 1 88 ? 5.127 0.863 -10.662 1.00 96.50 88 ALA A CA 1
ATOM 704 C C . ALA A 1 88 ? 3.949 1.852 -10.587 1.00 96.50 88 ALA A C 1
ATOM 706 O O . ALA A 1 88 ? 3.146 1.933 -11.522 1.00 96.50 88 ALA A O 1
ATOM 707 N N . LEU A 1 89 ? 3.833 2.617 -9.497 1.00 96.81 89 LEU A N 1
ATOM 708 C CA . LEU A 1 89 ? 2.795 3.642 -9.354 1.00 96.81 89 LEU A CA 1
ATOM 709 C C . LEU A 1 89 ? 2.999 4.796 -10.341 1.00 96.81 89 LEU A C 1
ATOM 711 O O . LEU A 1 89 ? 2.028 5.265 -10.933 1.00 96.81 89 LEU A O 1
ATOM 715 N N . PHE A 1 90 ? 4.245 5.213 -10.560 1.00 97.62 90 PHE A N 1
ATOM 716 C CA . PHE A 1 90 ? 4.594 6.256 -11.520 1.00 97.62 90 PHE A CA 1
ATOM 717 C C . PHE A 1 90 ? 4.225 5.852 -12.955 1.00 97.62 90 PHE A C 1
ATOM 719 O O . PHE A 1 90 ? 3.475 6.564 -13.617 1.00 97.62 90 PHE A O 1
ATOM 726 N N . GLU A 1 91 ? 4.642 4.667 -13.409 1.00 96.31 91 GLU A N 1
ATOM 727 C CA . GLU A 1 91 ? 4.276 4.138 -14.735 1.00 96.31 91 GLU A CA 1
ATOM 728 C C . GLU A 1 91 ? 2.754 3.942 -14.879 1.00 96.31 91 GLU A C 1
ATOM 730 O O . GLU A 1 91 ? 2.185 4.114 -15.958 1.00 96.31 91 GLU A O 1
ATOM 735 N N . SER A 1 92 ? 2.054 3.620 -13.785 1.00 96.88 92 SER A N 1
ATOM 736 C CA . SER A 1 92 ? 0.585 3.541 -13.790 1.00 96.88 92 SER A CA 1
ATOM 737 C C . SER A 1 92 ? -0.053 4.907 -14.037 1.00 96.88 92 SER A C 1
ATOM 739 O O . SER A 1 92 ? -0.989 5.014 -14.826 1.00 96.88 92 SER A O 1
ATOM 741 N N . GLN A 1 93 ? 0.457 5.957 -13.387 1.00 96.94 93 GLN A N 1
ATOM 742 C CA . GLN A 1 93 ? -0.027 7.330 -13.561 1.00 96.94 93 GLN A CA 1
ATOM 743 C C . GLN A 1 93 ? 0.264 7.874 -14.963 1.00 96.94 93 GLN A C 1
ATOM 745 O O . GLN A 1 93 ? -0.530 8.651 -15.490 1.00 96.94 93 GLN A O 1
ATOM 750 N N . LEU A 1 94 ? 1.363 7.437 -15.583 1.00 97.00 94 LEU A N 1
ATOM 751 C CA . LEU A 1 94 ? 1.678 7.743 -16.979 1.00 97.00 94 LEU A CA 1
ATOM 752 C C . LEU A 1 94 ? 0.850 6.928 -17.988 1.00 97.00 94 LEU A C 1
ATOM 754 O O . LEU A 1 94 ? 0.857 7.245 -19.177 1.00 97.00 94 LEU A O 1
ATOM 758 N N . GLY A 1 95 ? 0.132 5.891 -17.542 1.00 95.88 95 GLY A N 1
ATOM 759 C CA . GLY A 1 95 ? -0.638 4.994 -18.409 1.00 95.88 95 GLY A CA 1
ATOM 760 C C . GLY A 1 95 ? 0.221 4.013 -19.217 1.00 95.88 95 GLY A C 1
ATOM 761 O O . GLY A 1 95 ? -0.260 3.423 -20.183 1.00 95.88 95 GLY A O 1
ATOM 762 N N . THR A 1 96 ? 1.488 3.840 -18.843 1.00 96.31 96 THR A N 1
ATOM 763 C CA . THR A 1 96 ? 2.474 2.987 -19.524 1.00 96.31 96 THR A CA 1
ATOM 764 C C . THR A 1 96 ? 2.600 1.603 -18.884 1.00 96.31 96 THR A C 1
ATOM 766 O O . THR A 1 96 ? 3.019 0.653 -19.560 1.00 96.31 96 THR A O 1
ATOM 769 N N . LEU A 1 97 ? 2.186 1.445 -17.617 1.00 96.12 97 LEU A N 1
ATOM 770 C CA . LEU A 1 97 ? 2.176 0.146 -16.943 1.00 96.12 97 LEU A CA 1
ATOM 771 C C . LEU A 1 97 ? 1.206 -0.823 -17.637 1.00 96.12 97 LEU A C 1
ATOM 773 O O . LEU A 1 97 ? 0.006 -0.576 -17.745 1.00 96.12 97 LEU A O 1
ATOM 777 N N . ASN A 1 98 ? 1.727 -1.965 -18.085 1.00 95.12 98 ASN A N 1
ATOM 778 C CA . ASN A 1 98 ? 0.956 -2.976 -18.802 1.00 95.12 98 ASN A CA 1
ATOM 779 C C . ASN A 1 98 ? 1.299 -4.397 -18.329 1.00 95.12 98 ASN A C 1
ATOM 781 O O . ASN A 1 98 ? 2.236 -4.614 -17.566 1.00 95.12 98 ASN A O 1
ATOM 785 N N . LYS A 1 99 ? 0.549 -5.390 -18.823 1.00 93.81 99 LYS A N 1
ATOM 786 C CA . LYS A 1 99 ? 0.690 -6.809 -18.443 1.00 93.81 99 LYS A CA 1
ATOM 787 C C . LYS A 1 99 ? 2.052 -7.447 -18.757 1.00 93.81 99 LYS A C 1
ATOM 789 O O . LYS A 1 99 ? 2.301 -8.564 -18.319 1.00 93.81 99 LYS A O 1
ATOM 794 N N . TYR A 1 100 ? 2.893 -6.787 -19.547 1.00 94.19 100 TYR A N 1
ATOM 795 C CA . TYR A 1 100 ? 4.241 -7.243 -19.881 1.00 94.19 100 TYR A CA 1
ATOM 796 C C . TYR A 1 100 ? 5.316 -6.614 -18.984 1.00 94.19 100 TYR A C 1
ATOM 798 O O . TYR A 1 100 ? 6.490 -6.964 -19.117 1.00 94.19 100 TYR A O 1
ATOM 806 N N . ALA A 1 101 ? 4.938 -5.705 -18.077 1.00 93.00 101 ALA A N 1
ATOM 807 C CA . ALA A 1 101 ? 5.845 -5.157 -17.080 1.00 93.00 101 ALA A CA 1
ATOM 808 C C . ALA A 1 101 ? 6.384 -6.277 -16.180 1.00 93.00 101 ALA A C 1
ATOM 810 O O . ALA A 1 101 ? 5.642 -7.150 -15.724 1.00 93.00 101 ALA A O 1
ATOM 811 N N . ARG A 1 102 ? 7.694 -6.258 -15.936 1.00 93.25 102 ARG A N 1
ATOM 812 C CA . ARG A 1 102 ? 8.396 -7.279 -15.158 1.00 93.25 102 ARG A CA 1
ATOM 813 C C . ARG A 1 102 ? 9.526 -6.659 -14.354 1.00 93.25 102 ARG A C 1
ATOM 815 O O . ARG A 1 102 ? 10.104 -5.654 -14.758 1.00 93.25 102 ARG A O 1
ATOM 822 N N . ILE A 1 103 ? 9.854 -7.298 -13.239 1.00 92.38 103 ILE A N 1
ATOM 823 C CA . ILE A 1 103 ? 11.020 -6.950 -12.430 1.00 92.38 103 ILE A CA 1
ATOM 824 C C . ILE A 1 103 ? 12.191 -7.787 -12.939 1.00 92.38 103 ILE A C 1
ATOM 826 O O . ILE A 1 103 ? 12.136 -9.016 -12.911 1.00 92.38 103 ILE A O 1
ATOM 830 N N . GLU A 1 104 ? 13.246 -7.127 -13.401 1.00 89.56 104 GLU A N 1
ATOM 831 C CA . GLU A 1 104 ? 14.498 -7.782 -13.769 1.00 89.56 104 GLU A CA 1
ATOM 832 C C . GLU A 1 104 ? 15.479 -7.644 -12.607 1.00 89.56 104 GLU A C 1
ATOM 834 O O . GLU A 1 104 ? 15.879 -6.538 -12.252 1.00 89.56 104 GLU A O 1
ATOM 839 N N . ILE A 1 105 ? 15.841 -8.771 -11.991 1.00 88.94 105 ILE A N 1
ATOM 840 C CA . ILE A 1 105 ? 16.892 -8.830 -10.973 1.00 88.94 105 ILE A CA 1
ATOM 841 C C . ILE A 1 105 ? 18.157 -9.292 -11.694 1.00 88.94 105 ILE A C 1
ATOM 843 O O . ILE A 1 105 ? 18.221 -10.463 -12.090 1.00 88.94 105 ILE A O 1
ATOM 847 N N . PRO A 1 106 ? 19.145 -8.405 -11.907 1.00 82.69 106 PRO A N 1
ATOM 848 C CA . PRO A 1 106 ? 20.388 -8.791 -12.546 1.00 82.69 106 PRO A CA 1
ATOM 849 C C . PRO A 1 106 ? 21.051 -9.886 -11.718 1.00 82.69 106 PRO A C 1
ATOM 851 O O . PRO A 1 106 ? 21.316 -9.706 -10.529 1.00 82.69 106 PRO A O 1
ATOM 854 N N . GLN A 1 107 ? 21.320 -11.026 -12.348 1.00 77.44 107 GLN A N 1
ATOM 855 C CA . GLN A 1 107 ? 22.189 -12.023 -11.745 1.00 77.44 107 GLN A CA 1
ATOM 856 C C . GLN A 1 107 ? 23.600 -11.450 -11.792 1.00 77.44 107 GLN A C 1
ATOM 858 O O . GLN A 1 107 ? 24.094 -11.104 -12.868 1.00 77.44 107 GLN A O 1
ATOM 863 N N . ILE A 1 108 ? 24.243 -11.315 -10.633 1.00 73.38 108 ILE A N 1
ATOM 864 C CA . ILE A 1 108 ? 25.678 -11.043 -10.603 1.00 73.38 108 ILE A CA 1
ATOM 865 C C . ILE A 1 108 ? 26.324 -12.236 -11.321 1.00 73.38 108 ILE A C 1
ATOM 867 O O . ILE A 1 108 ? 26.072 -13.369 -10.904 1.00 73.38 108 ILE A O 1
ATOM 871 N N . PRO A 1 109 ? 27.091 -12.029 -12.408 1.00 66.19 109 PRO A N 1
ATOM 872 C CA . PRO A 1 109 ? 27.774 -13.130 -13.061 1.00 66.19 109 PRO A CA 1
ATOM 873 C C . PRO A 1 109 ? 28.645 -13.819 -12.017 1.00 66.19 109 PRO A C 1
ATOM 875 O O . PRO A 1 109 ? 29.449 -13.157 -11.354 1.00 66.19 109 PRO A O 1
ATOM 878 N N . ASP A 1 110 ? 28.462 -15.128 -11.856 1.00 58.03 110 ASP A N 1
ATOM 879 C CA . ASP A 1 110 ? 29.361 -15.943 -11.054 1.00 58.03 110 ASP A CA 1
ATOM 880 C C . ASP A 1 110 ? 30.784 -15.670 -11.556 1.00 58.03 110 ASP A C 1
ATOM 882 O O . ASP A 1 110 ? 31.084 -15.855 -12.740 1.00 58.03 110 ASP A O 1
ATOM 886 N N . GLN A 1 111 ? 31.651 -15.149 -10.686 1.00 59.03 111 GLN A N 1
ATOM 887 C CA . GLN A 1 111 ? 32.986 -14.674 -11.072 1.00 59.03 111 GLN A CA 1
ATOM 888 C C . GLN A 1 111 ? 33.901 -15.824 -11.544 1.00 59.03 111 GLN A C 1
ATOM 890 O O . GLN A 1 111 ? 35.024 -15.580 -11.980 1.00 59.03 111 GLN A O 1
ATOM 895 N N . ASN A 1 112 ? 33.396 -17.063 -11.504 1.00 59.69 112 ASN A N 1
ATOM 896 C CA . ASN A 1 112 ? 34.054 -18.284 -11.954 1.00 59.69 112 ASN A CA 1
ATOM 897 C C . ASN A 1 112 ? 33.543 -18.818 -13.307 1.00 59.69 112 ASN A C 1
ATOM 899 O O . ASN A 1 112 ? 34.056 -19.827 -13.790 1.00 59.69 112 ASN A O 1
ATOM 903 N N . ALA A 1 113 ? 32.557 -18.179 -13.947 1.00 56.84 113 ALA A N 1
ATOM 904 C CA . ALA A 1 113 ? 32.127 -18.579 -15.286 1.00 56.84 113 ALA A CA 1
ATOM 905 C C . ALA A 1 113 ? 33.134 -18.079 -16.347 1.00 56.84 113 ALA A C 1
ATOM 907 O O . ALA A 1 113 ? 33.490 -16.894 -16.340 1.00 56.8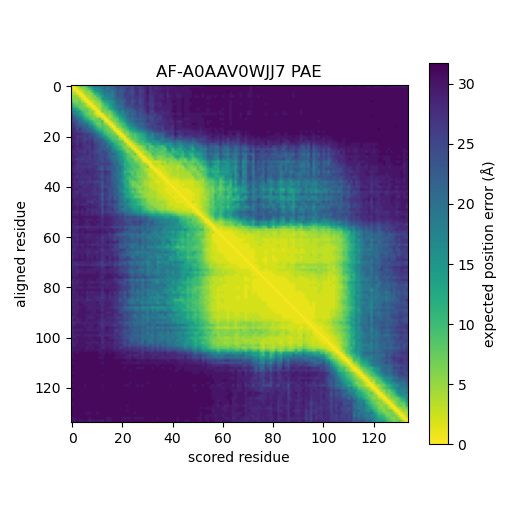4 113 ALA A O 1
ATOM 908 N N . PRO A 1 114 ? 33.611 -18.931 -17.280 1.00 55.75 114 PRO A N 1
ATOM 909 C CA . PRO A 1 114 ? 34.479 -18.474 -18.357 1.00 55.75 114 PRO A CA 1
ATOM 910 C C . PRO A 1 114 ? 33.738 -17.408 -19.165 1.00 55.75 114 PRO A C 1
ATOM 912 O O . PRO A 1 114 ? 32.627 -17.640 -19.638 1.00 55.75 114 PRO A O 1
ATOM 915 N N . LYS A 1 115 ? 34.356 -16.229 -19.297 1.00 54.12 115 LYS A N 1
ATOM 916 C CA . LYS A 1 115 ? 33.839 -15.086 -20.058 1.00 54.12 115 LYS A CA 1
ATOM 917 C C . LYS A 1 115 ? 33.533 -15.527 -21.492 1.00 54.12 115 LYS A C 1
ATOM 919 O O . LYS A 1 115 ? 34.417 -15.520 -22.345 1.00 54.12 115 LYS A O 1
ATOM 924 N N . SER A 1 116 ? 32.292 -15.907 -21.777 1.00 55.47 116 SER A N 1
ATOM 925 C CA . SER A 1 116 ? 31.827 -16.076 -23.148 1.00 55.47 116 SER A CA 1
ATOM 926 C C . SER A 1 116 ? 31.791 -14.690 -23.779 1.00 55.47 116 SER A C 1
ATOM 928 O O . SER A 1 116 ? 31.023 -13.828 -23.350 1.00 55.47 116 SER A O 1
ATOM 930 N N . ALA A 1 117 ? 32.678 -14.462 -24.746 1.00 53.88 117 ALA A N 1
ATOM 931 C CA . ALA A 1 117 ? 32.766 -13.223 -25.498 1.00 53.88 117 ALA A CA 1
ATOM 932 C C . ALA A 1 117 ? 31.398 -12.895 -26.115 1.00 53.88 117 ALA A C 1
ATOM 934 O O . ALA A 1 117 ? 30.954 -13.554 -27.053 1.00 53.88 117 ALA A O 1
ATOM 935 N N . VAL A 1 118 ? 30.719 -11.879 -25.583 1.00 47.47 118 VAL A N 1
ATOM 936 C CA . VAL A 1 118 ? 29.562 -11.297 -26.260 1.00 47.47 118 VAL A CA 1
ATOM 937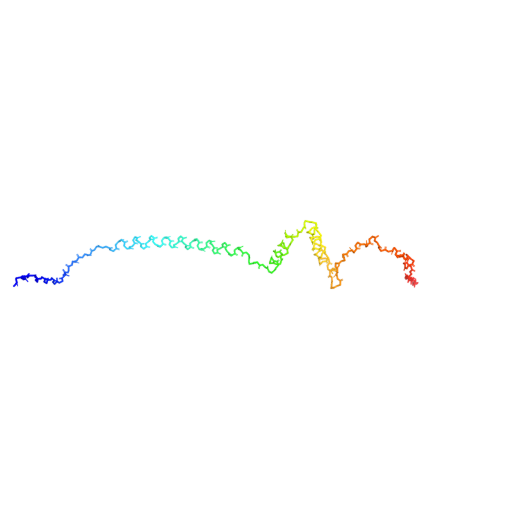 C C . VAL A 1 118 ? 30.105 -10.526 -27.463 1.00 47.47 118 VAL A C 1
ATOM 939 O O . VAL A 1 118 ? 30.862 -9.568 -27.315 1.00 47.47 118 VAL A O 1
ATOM 942 N N . ASN A 1 119 ? 29.765 -10.999 -28.661 1.00 55.22 119 ASN A N 1
ATOM 943 C CA . ASN A 1 119 ? 30.071 -10.346 -29.927 1.00 55.22 119 ASN A CA 1
ATOM 944 C C . ASN A 1 119 ? 29.140 -9.132 -30.101 1.00 55.22 119 ASN A C 1
ATOM 946 O O . ASN A 1 119 ? 27.935 -9.295 -30.275 1.00 55.22 119 ASN A O 1
ATOM 950 N N . TYR A 1 120 ? 29.701 -7.923 -30.058 1.00 41.91 120 TYR A N 1
ATOM 951 C CA . TYR A 1 120 ? 28.969 -6.655 -30.177 1.00 41.91 120 TYR A CA 1
ATOM 952 C C . TYR A 1 120 ? 28.518 -6.308 -31.611 1.00 41.91 120 TYR A C 1
ATOM 954 O O . TYR A 1 120 ? 27.921 -5.255 -31.824 1.00 41.91 120 TYR A O 1
ATOM 962 N N . ASN A 1 121 ? 28.732 -7.178 -32.603 1.00 51.84 121 ASN A N 1
ATOM 963 C CA . ASN A 1 121 ? 28.467 -6.848 -34.009 1.00 51.84 121 ASN A CA 1
ATOM 964 C C . ASN A 1 121 ? 27.015 -7.075 -34.481 1.00 51.84 121 ASN A C 1
ATOM 966 O O . ASN A 1 121 ? 26.766 -7.075 -35.683 1.00 51.84 121 ASN A O 1
ATOM 970 N N . SER A 1 122 ? 26.040 -7.240 -33.581 1.00 50.12 122 SER A N 1
ATOM 971 C CA . SER A 1 122 ? 24.631 -7.456 -33.973 1.00 50.12 122 SER A CA 1
ATOM 972 C C . SER A 1 122 ? 23.774 -6.186 -34.013 1.00 50.12 122 SER A C 1
ATOM 974 O O . SER A 1 122 ? 22.610 -6.259 -34.396 1.00 50.12 122 SER A O 1
ATOM 976 N N . ILE A 1 123 ? 24.303 -5.015 -33.642 1.00 52.47 123 ILE A N 1
ATOM 977 C CA . ILE A 1 123 ? 23.553 -3.750 -33.714 1.00 52.47 123 ILE A CA 1
ATOM 978 C C . ILE A 1 123 ? 24.027 -2.956 -34.930 1.00 52.47 123 ILE A C 1
ATOM 980 O O . ILE A 1 123 ? 24.798 -2.011 -34.813 1.00 52.47 123 ILE A O 1
ATOM 984 N N . THR A 1 124 ? 23.594 -3.361 -36.123 1.00 48.69 124 THR A N 1
ATOM 985 C CA . THR A 1 124 ? 23.394 -2.450 -37.266 1.00 48.69 124 THR A CA 1
ATOM 986 C C . THR A 1 124 ? 22.699 -3.188 -38.407 1.00 48.69 124 THR A C 1
ATOM 988 O O . THR A 1 124 ? 23.336 -3.914 -39.162 1.00 48.69 124 THR A O 1
ATOM 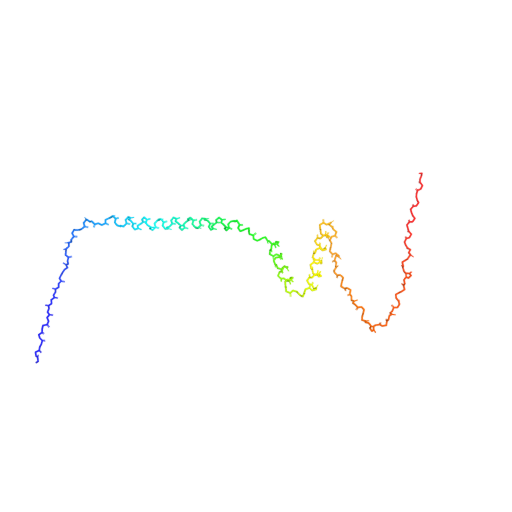991 N N . SER A 1 125 ? 21.385 -2.993 -38.556 1.00 46.72 125 SER A N 1
ATOM 992 C CA . SER A 1 125 ? 20.739 -2.674 -39.845 1.00 46.72 125 SER A CA 1
ATOM 993 C C . SER A 1 125 ? 19.212 -2.783 -39.774 1.00 46.72 125 SER A C 1
ATOM 995 O O . SER A 1 125 ? 18.631 -3.772 -40.196 1.00 46.72 125 SER A O 1
ATOM 997 N N . GLU A 1 126 ? 18.539 -1.702 -39.382 1.00 48.69 126 GLU A N 1
ATOM 998 C CA . GLU A 1 126 ? 17.218 -1.418 -39.951 1.00 48.69 126 GLU A CA 1
ATOM 999 C C . GLU A 1 126 ? 17.265 -0.066 -40.655 1.00 48.69 126 GLU A C 1
ATOM 1001 O O . GLU A 1 126 ? 17.260 1.014 -40.068 1.00 48.69 126 GLU A O 1
ATOM 1006 N N . LYS A 1 127 ? 17.414 -0.180 -41.974 1.00 45.81 127 LYS A N 1
ATOM 1007 C CA . LYS A 1 127 ? 17.231 0.876 -42.956 1.00 45.81 127 LYS A CA 1
ATOM 1008 C C . LYS A 1 127 ? 15.752 1.251 -42.942 1.00 45.81 127 LYS A C 1
ATOM 1010 O O . LYS A 1 127 ? 14.933 0.402 -43.264 1.00 45.81 127 LYS A O 1
ATOM 1015 N N . ASN A 1 128 ? 15.422 2.514 -42.702 1.00 43.97 128 ASN A N 1
ATOM 1016 C CA . ASN A 1 128 ? 14.180 3.087 -43.213 1.00 43.97 128 ASN A CA 1
ATOM 1017 C C . ASN A 1 128 ? 14.513 4.323 -44.041 1.00 43.97 128 ASN A C 1
ATOM 1019 O O . ASN A 1 128 ? 14.524 5.460 -43.580 1.00 43.97 128 ASN A O 1
ATOM 1023 N N . THR A 1 129 ? 14.815 4.058 -45.309 1.00 52.09 129 THR A N 1
ATOM 1024 C CA . THR A 1 129 ? 14.698 5.022 -46.395 1.00 52.09 129 THR A CA 1
ATOM 1025 C C . THR A 1 129 ? 13.215 5.298 -46.633 1.00 52.09 129 THR A C 1
ATOM 1027 O O . THR A 1 129 ? 12.506 4.440 -47.157 1.00 52.09 129 THR A O 1
ATOM 1030 N N . HIS A 1 130 ? 12.744 6.497 -46.299 1.00 54.88 13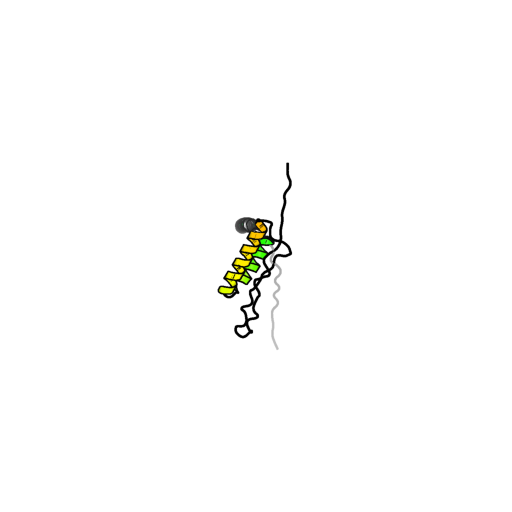0 HIS A N 1
ATOM 1031 C CA . HIS A 1 130 ? 11.524 7.049 -46.884 1.00 54.88 130 HIS A CA 1
ATOM 1032 C C . HIS A 1 130 ? 11.902 8.287 -47.698 1.00 54.88 130 HIS A C 1
ATOM 1034 O O . HIS A 1 130 ? 12.049 9.391 -47.187 1.00 54.88 130 HIS A O 1
ATOM 1040 N N . SER A 1 131 ? 12.124 8.054 -48.992 1.00 53.12 131 SER A N 1
ATOM 1041 C CA . SER A 1 131 ? 12.077 9.080 -50.026 1.00 53.12 131 SER A CA 1
ATOM 1042 C C . SER A 1 131 ? 10.671 9.049 -50.613 1.00 53.12 131 SER A C 1
ATOM 1044 O O . SER A 1 131 ? 10.225 7.999 -51.071 1.00 53.12 131 SER A O 1
ATOM 1046 N N . THR A 1 132 ? 9.965 10.176 -50.630 1.00 64.25 132 THR A N 1
ATOM 1047 C CA . THR A 1 132 ? 8.897 10.410 -51.609 1.00 64.25 132 THR A CA 1
ATOM 1048 C C . THR A 1 132 ? 8.891 11.885 -51.989 1.00 64.25 132 THR A C 1
ATOM 1050 O O . THR A 1 132 ? 8.735 12.768 -51.153 1.00 64.25 132 THR A O 1
ATOM 1053 N N . LYS A 1 133 ? 9.128 12.104 -53.284 1.00 54.34 133 LYS A N 1
ATOM 1054 C CA . LYS A 1 133 ? 9.062 13.365 -54.025 1.00 54.34 133 LYS A CA 1
ATOM 1055 C C 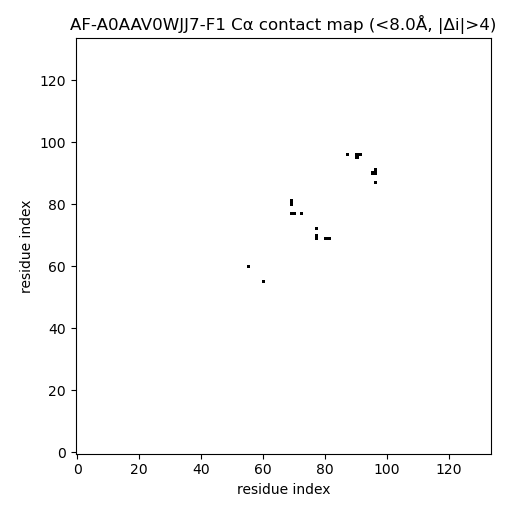. LYS A 1 133 ? 7.637 13.932 -54.043 1.00 54.34 133 LYS A C 1
ATOM 1057 O O . LYS A 1 133 ? 6.712 13.180 -54.347 1.00 54.34 133 LYS A O 1
ATOM 1062 N N . ARG A 1 134 ? 7.510 15.255 -53.947 1.00 47.88 134 ARG A N 1
ATOM 1063 C CA . ARG A 1 134 ? 6.988 16.120 -55.021 1.00 47.88 134 ARG A CA 1
ATOM 1064 C C . ARG A 1 134 ? 7.324 17.574 -54.738 1.00 47.88 134 ARG A C 1
ATOM 1066 O O . ARG A 1 134 ? 7.212 17.966 -53.560 1.00 47.88 134 ARG A O 1
#

Foldseek 3Di:
DDDDDDDDDDDDDDDDDDPDDPPVVVVVVVVVVVVVVVVVVVVVVVVVVVVVVPDQDPVNVVVVVVVVVLVPDDPVVSVVVVVVVVVQVVCVVVVNDDPPDDDDDDDPPPPPDPPPDDDPPPPDDDDDDDDDDD

Mean predicted aligned error: 19.7 Å